Protein AF-A0A7S2P7C4-F1 (afdb_monomer_lite)

Foldseek 3Di:
DDDDDDDDDDDDDDDDDDDDDDDDDDDDDDDDDDDDDDPPPPVPPPPPPDPDQDDPPVPQDQDPLFAPAAPAPVVDDPQLLDDDPVSVVSQVVSVCPDPLLVVVCVVPVAAFQVSCCRVPQCSNCPPRNHGSSRRSQRPHRHGDPDDDPPRRVPGPVVVVD

Structure (mmCIF, N/CA/C/O backbone):
data_AF-A0A7S2P7C4-F1
#
_entry.id   AF-A0A7S2P7C4-F1
#
loop_
_atom_site.group_PDB
_atom_site.id
_atom_site.type_symbol
_atom_site.label_atom_id
_atom_site.label_alt_id
_atom_site.label_comp_id
_atom_site.label_asym_id
_atom_site.label_entity_id
_atom_site.label_seq_id
_atom_site.pdbx_PDB_ins_code
_atom_site.Cartn_x
_atom_site.Cartn_y
_atom_site.Cartn_z
_atom_site.occupancy
_atom_site.B_iso_or_equiv
_atom_site.auth_seq_id
_atom_site.auth_comp_id
_atom_site.auth_asym_id
_atom_site.auth_atom_id
_atom_site.pdbx_PDB_model_num
ATOM 1 N N . GLU A 1 1 ? 38.426 13.008 -27.877 1.00 56.97 1 GLU A N 1
ATOM 2 C CA . GLU A 1 1 ? 37.928 11.617 -27.838 1.00 56.97 1 GLU A CA 1
ATOM 3 C C . GLU A 1 1 ? 38.623 10.856 -26.721 1.00 56.97 1 GLU A C 1
ATOM 5 O O . GLU A 1 1 ? 39.838 10.779 -26.755 1.00 56.97 1 GLU A O 1
ATOM 10 N N . ALA A 1 2 ? 37.878 10.359 -25.729 1.00 43.72 2 ALA A N 1
ATOM 11 C CA . ALA A 1 2 ? 38.264 9.237 -24.860 1.00 43.72 2 ALA A CA 1
ATOM 12 C C . ALA A 1 2 ? 37.111 8.962 -23.876 1.00 43.72 2 ALA A C 1
ATOM 14 O O . ALA A 1 2 ? 37.000 9.595 -22.830 1.00 43.72 2 ALA A O 1
ATOM 15 N N . ARG A 1 3 ? 36.203 8.048 -24.241 1.00 42.44 3 ARG A N 1
ATOM 16 C CA . ARG A 1 3 ? 35.171 7.517 -23.336 1.00 42.44 3 ARG A CA 1
ATOM 17 C C . ARG A 1 3 ? 35.781 6.380 -22.514 1.00 42.44 3 ARG A C 1
ATOM 19 O O . ARG A 1 3 ? 36.000 5.297 -23.053 1.00 42.44 3 ARG A O 1
ATOM 26 N N . ALA A 1 4 ? 36.016 6.617 -21.227 1.00 55.44 4 ALA A N 1
ATOM 27 C CA . ALA A 1 4 ? 36.288 5.557 -20.262 1.00 55.44 4 ALA A CA 1
ATOM 28 C C . ALA A 1 4 ? 34.976 4.820 -19.942 1.00 55.44 4 ALA A C 1
ATOM 30 O O . ALA A 1 4 ? 33.974 5.434 -19.579 1.00 55.44 4 ALA A O 1
ATOM 31 N N . ARG A 1 5 ? 34.973 3.502 -20.154 1.00 54.56 5 ARG A N 1
ATOM 32 C CA . ARG A 1 5 ? 33.857 2.599 -19.862 1.00 54.56 5 ARG A CA 1
ATOM 33 C C . ARG A 1 5 ? 33.927 2.212 -18.384 1.00 54.56 5 ARG A C 1
ATOM 35 O O . ARG A 1 5 ? 34.909 1.602 -17.975 1.00 54.56 5 ARG A O 1
ATOM 42 N N . CYS A 1 6 ? 32.898 2.531 -17.606 1.00 52.06 6 CYS A N 1
ATOM 43 C CA . CYS A 1 6 ? 32.706 1.937 -16.285 1.00 52.06 6 CYS A CA 1
ATOM 44 C C . CYS A 1 6 ? 32.132 0.528 -16.475 1.00 52.06 6 CYS A C 1
ATOM 46 O O . CYS A 1 6 ? 31.014 0.381 -16.969 1.00 52.06 6 CYS A O 1
ATOM 48 N N . GLY A 1 7 ? 32.914 -0.495 -16.127 1.00 48.09 7 GLY A N 1
ATOM 49 C CA . GLY A 1 7 ? 32.425 -1.861 -15.972 1.00 48.09 7 GLY A CA 1
ATOM 50 C C . GLY A 1 7 ? 31.567 -1.953 -14.714 1.00 48.09 7 GLY A C 1
ATOM 51 O O . GLY A 1 7 ? 32.000 -1.547 -13.639 1.00 48.09 7 GLY A O 1
ATOM 52 N N . HIS A 1 8 ? 30.334 -2.427 -14.866 1.00 47.25 8 HIS A N 1
ATOM 53 C CA . HIS A 1 8 ? 29.528 -2.938 -13.764 1.00 47.25 8 HIS A CA 1
ATOM 54 C C . HIS A 1 8 ? 29.766 -4.447 -13.717 1.00 47.25 8 HIS A C 1
ATOM 56 O O . HIS A 1 8 ? 29.363 -5.163 -14.633 1.00 47.25 8 HIS A O 1
ATOM 62 N N . ASP A 1 9 ? 30.463 -4.904 -12.681 1.00 47.69 9 ASP A N 1
ATOM 63 C CA . ASP A 1 9 ? 30.493 -6.309 -12.292 1.00 47.69 9 ASP A CA 1
ATOM 64 C C . ASP A 1 9 ? 29.176 -6.626 -11.573 1.00 47.69 9 ASP A C 1
ATOM 66 O O . ASP A 1 9 ? 28.985 -6.266 -10.410 1.00 47.69 9 ASP A O 1
ATOM 70 N N . ASP A 1 10 ? 28.248 -7.273 -12.277 1.00 53.22 10 ASP A N 1
ATOM 71 C CA . ASP A 1 10 ? 27.079 -7.890 -11.653 1.00 53.22 10 ASP A CA 1
ATOM 72 C C . ASP A 1 10 ? 27.520 -9.162 -10.901 1.00 53.22 10 ASP A C 1
ATOM 74 O O . ASP A 1 10 ? 28.141 -10.049 -11.499 1.00 53.22 10 ASP A O 1
ATOM 78 N N . PRO A 1 11 ? 27.203 -9.314 -9.602 1.00 61.53 11 PRO A N 1
ATOM 79 C CA . PRO A 1 11 ? 27.484 -10.548 -8.885 1.00 61.53 11 PRO A CA 1
ATOM 80 C C . PRO A 1 11 ? 26.591 -11.698 -9.390 1.00 61.53 11 PRO A C 1
ATOM 82 O O . PRO A 1 11 ? 25.456 -11.482 -9.825 1.00 61.53 11 PRO A O 1
ATOM 85 N N . PRO A 1 12 ? 27.061 -12.957 -9.304 1.00 57.22 12 PRO A N 1
ATOM 86 C CA . PRO A 1 12 ? 26.336 -14.099 -9.838 1.00 57.22 12 PRO A CA 1
ATOM 87 C C . PRO A 1 12 ? 25.021 -14.341 -9.089 1.00 57.22 12 PRO A C 1
ATOM 89 O O . PRO A 1 12 ? 24.978 -14.497 -7.865 1.00 57.22 12 PRO A O 1
ATOM 92 N N . VAL A 1 13 ? 23.942 -14.440 -9.866 1.00 53.19 13 VAL A N 1
ATOM 93 C CA . VAL A 1 13 ? 22.608 -14.860 -9.430 1.00 53.19 13 VAL A CA 1
ATOM 94 C C . VAL A 1 13 ? 22.704 -16.255 -8.806 1.00 53.19 13 VAL A C 1
ATOM 96 O O . VAL A 1 13 ? 22.958 -17.245 -9.492 1.00 53.19 13 VAL A O 1
ATOM 99 N N . ARG A 1 14 ? 22.487 -16.354 -7.489 1.00 49.56 14 ARG A N 1
ATOM 100 C CA . ARG A 1 14 ? 22.385 -17.645 -6.795 1.00 49.56 14 ARG A CA 1
ATOM 101 C C . ARG A 1 14 ? 21.141 -18.382 -7.291 1.00 49.56 14 ARG A C 1
ATOM 103 O O . ARG A 1 14 ? 20.014 -17.974 -7.014 1.00 49.56 14 ARG A O 1
ATOM 110 N N . SER A 1 15 ? 21.344 -19.484 -8.009 1.00 47.34 15 SER A N 1
ATOM 111 C CA . SER A 1 15 ? 20.277 -20.408 -8.385 1.00 47.34 15 SER A CA 1
ATOM 112 C C . SER A 1 15 ? 19.718 -21.084 -7.132 1.00 47.34 15 SER A C 1
ATOM 114 O O . SER A 1 15 ? 20.435 -21.800 -6.430 1.00 47.34 15 SER A O 1
ATOM 116 N N . TRP A 1 16 ? 18.432 -20.889 -6.857 1.00 39.81 16 TRP A N 1
ATOM 117 C CA . TRP A 1 16 ? 17.726 -21.640 -5.826 1.00 39.81 16 TRP A CA 1
ATOM 118 C C . TRP A 1 16 ? 17.458 -23.055 -6.348 1.00 39.81 16 TRP A C 1
ATOM 120 O O . TRP A 1 16 ? 16.530 -23.292 -7.121 1.00 39.81 16 TRP A O 1
ATOM 130 N N . SER A 1 17 ? 18.310 -24.000 -5.953 1.00 46.41 17 SER A N 1
ATOM 131 C CA . SER A 1 17 ? 18.076 -25.427 -6.165 1.00 46.41 17 SER A CA 1
ATOM 132 C C . SER A 1 17 ? 16.817 -25.866 -5.416 1.00 46.41 17 SER A C 1
ATOM 134 O O . SER A 1 17 ? 16.640 -25.564 -4.238 1.00 46.41 17 SER A O 1
ATOM 136 N N . LYS A 1 18 ? 15.945 -26.595 -6.120 1.00 46.88 18 LYS A N 1
ATOM 137 C CA . LYS A 1 18 ? 14.715 -27.209 -5.605 1.00 46.88 18 LYS A CA 1
ATOM 138 C C . LYS A 1 18 ? 15.013 -28.039 -4.351 1.00 46.88 18 LYS A C 1
ATOM 140 O O . LYS A 1 18 ? 15.572 -29.132 -4.447 1.00 46.88 18 LYS A O 1
ATOM 145 N N . SER A 1 19 ? 14.609 -27.540 -3.185 1.00 42.62 19 SER A N 1
ATOM 146 C CA . SER A 1 19 ? 14.609 -28.334 -1.959 1.00 42.62 19 SER A CA 1
ATOM 147 C C . SER A 1 19 ? 13.452 -29.329 -1.970 1.00 42.62 19 SER A C 1
ATOM 149 O O . SER A 1 19 ? 12.290 -28.996 -2.198 1.00 42.62 19 SER A O 1
ATOM 151 N N . ARG A 1 20 ? 13.867 -30.578 -1.771 1.00 44.72 20 ARG A N 1
ATOM 152 C CA . ARG A 1 20 ? 13.128 -31.830 -1.612 1.00 44.72 20 ARG A CA 1
ATOM 153 C C . ARG A 1 20 ? 11.848 -31.692 -0.787 1.00 44.72 20 ARG A C 1
ATOM 155 O O . ARG A 1 20 ? 11.823 -31.029 0.243 1.00 44.72 20 ARG A O 1
ATOM 162 N N . HIS A 1 21 ? 10.824 -32.424 -1.222 1.00 38.97 21 HIS A N 1
ATOM 163 C CA . HIS A 1 21 ? 9.671 -32.771 -0.399 1.00 38.97 21 HIS A CA 1
ATOM 164 C C . HIS A 1 21 ? 10.144 -33.449 0.891 1.00 38.97 21 HIS A C 1
ATOM 166 O O . HIS A 1 21 ? 10.770 -34.510 0.845 1.00 38.97 21 HIS A O 1
ATOM 172 N N . VAL A 1 22 ? 9.820 -32.848 2.033 1.00 38.69 22 VAL A N 1
ATOM 173 C CA . VAL A 1 22 ? 9.863 -33.534 3.322 1.00 38.69 22 VAL A CA 1
ATOM 174 C C . VAL A 1 22 ? 8.627 -34.427 3.379 1.00 38.69 22 VAL A C 1
ATOM 176 O O . VAL A 1 22 ? 7.495 -33.949 3.429 1.00 38.69 22 VAL A O 1
ATOM 179 N N . ARG A 1 23 ? 8.852 -35.738 3.298 1.00 36.53 23 ARG A N 1
ATOM 180 C CA . ARG A 1 23 ? 7.845 -36.766 3.560 1.00 36.53 23 ARG A CA 1
ATOM 181 C C . ARG A 1 23 ? 7.669 -36.820 5.078 1.00 36.53 23 ARG A C 1
ATOM 183 O O . ARG A 1 23 ? 8.607 -37.189 5.776 1.00 36.53 23 ARG A O 1
ATOM 190 N N . MET A 1 24 ? 6.508 -36.408 5.580 1.00 35.81 24 MET A N 1
ATOM 191 C CA . MET A 1 24 ? 6.151 -36.616 6.986 1.00 35.81 24 MET A CA 1
ATOM 192 C C . MET A 1 24 ? 5.966 -38.123 7.231 1.00 35.81 24 MET A C 1
ATOM 194 O O . MET A 1 24 ? 5.294 -38.769 6.417 1.00 35.81 24 MET A O 1
ATOM 198 N N . PRO A 1 25 ? 6.544 -38.706 8.294 1.00 44.41 25 PRO A N 1
ATOM 199 C CA . PRO A 1 25 ? 6.250 -40.080 8.669 1.00 44.41 25 PRO A CA 1
ATOM 200 C C . PRO A 1 25 ? 4.803 -40.182 9.167 1.00 44.41 25 PRO A C 1
ATOM 202 O O . PRO A 1 25 ? 4.334 -39.361 9.952 1.00 44.41 25 PRO A O 1
ATOM 205 N N . SER A 1 26 ? 4.090 -41.186 8.656 1.00 46.00 26 SER A N 1
ATOM 206 C CA . SER A 1 26 ? 2.862 -41.693 9.263 1.00 46.00 26 SER A CA 1
ATOM 207 C C . SER A 1 26 ? 3.264 -42.710 10.328 1.00 46.00 26 SER A C 1
ATOM 209 O O . SER A 1 26 ? 3.720 -43.790 9.973 1.00 46.00 26 SER A O 1
ATOM 211 N N . GLU A 1 27 ? 3.096 -42.357 11.597 1.00 44.41 27 GLU A N 1
ATOM 212 C CA . GLU A 1 27 ? 3.005 -43.297 12.721 1.00 44.41 27 GLU A CA 1
ATOM 213 C C . GLU A 1 27 ? 1.622 -43.056 13.343 1.00 44.41 27 GLU A C 1
ATOM 215 O O . GLU A 1 27 ? 1.263 -41.928 13.674 1.00 44.41 27 GLU A O 1
ATOM 220 N N . GLU A 1 28 ? 0.671 -43.951 13.100 1.00 40.50 28 GLU A N 1
ATOM 221 C CA . GLU A 1 28 ? 0.405 -45.194 13.837 1.00 40.50 28 GLU A CA 1
ATOM 222 C C . GLU A 1 28 ? -0.517 -44.935 15.041 1.00 40.50 28 GLU A C 1
ATOM 224 O O . GLU A 1 28 ? -0.174 -44.300 16.036 1.00 40.50 28 GLU A O 1
ATOM 229 N N . LEU A 1 29 ? -1.761 -45.397 14.874 1.00 47.84 29 LEU A N 1
ATOM 230 C CA . LEU A 1 29 ? -2.776 -45.478 15.912 1.00 47.84 29 LEU A CA 1
ATOM 231 C C . LEU A 1 29 ? -2.353 -46.512 16.959 1.00 47.84 29 LEU A C 1
ATOM 233 O O . LEU A 1 29 ? -2.203 -47.678 16.612 1.00 47.84 29 LEU A O 1
ATOM 237 N N . ALA A 1 30 ? -2.331 -46.111 18.230 1.00 42.22 30 ALA A N 1
ATOM 238 C CA . ALA A 1 30 ? -3.165 -46.667 19.307 1.00 42.22 30 ALA A CA 1
ATOM 239 C C . ALA A 1 30 ? -2.510 -46.432 20.676 1.00 42.22 30 ALA A C 1
ATOM 241 O O . ALA A 1 30 ? -1.392 -46.863 20.920 1.00 42.22 30 ALA A O 1
ATOM 242 N N . SER A 1 31 ? -3.247 -45.826 21.608 1.00 39.34 31 SER A N 1
ATOM 243 C CA . SER A 1 31 ? -3.605 -46.471 22.880 1.00 39.34 31 SER A CA 1
ATOM 244 C C . SER A 1 31 ? -4.361 -45.482 23.767 1.00 39.34 31 SER A C 1
ATOM 246 O O . SER A 1 31 ? -3.993 -44.315 23.900 1.00 39.34 31 SER A O 1
ATOM 248 N N . ALA A 1 32 ? -5.461 -45.962 24.334 1.00 49.19 32 ALA A N 1
ATOM 249 C CA . ALA A 1 32 ? -6.357 -45.227 25.204 1.00 49.19 32 ALA A CA 1
ATOM 250 C C . ALA A 1 32 ? -5.750 -45.036 26.605 1.00 49.19 32 ALA A C 1
ATOM 252 O O . ALA A 1 32 ? -5.213 -45.971 27.194 1.00 49.19 32 ALA A O 1
ATOM 253 N N . GLY A 1 33 ? -5.917 -43.836 27.162 1.00 43.06 33 GLY A N 1
ATOM 254 C CA . GLY A 1 33 ? -5.674 -43.512 28.568 1.00 43.06 33 GLY A CA 1
ATOM 255 C C . GLY A 1 33 ? -6.780 -42.582 29.085 1.00 43.06 33 GLY A C 1
ATOM 256 O O . GLY A 1 33 ? -7.336 -41.818 28.291 1.00 43.06 33 GLY A O 1
ATOM 257 N N . PRO A 1 34 ? -7.172 -42.676 30.369 1.00 50.00 34 PRO A N 1
ATOM 258 C CA . PRO A 1 34 ? -8.444 -42.155 30.849 1.00 50.00 34 PRO A CA 1
ATOM 259 C C . PRO A 1 34 ? -8.435 -40.638 31.050 1.00 50.00 34 PRO A C 1
ATOM 261 O O . PRO A 1 34 ? -7.424 -40.014 31.366 1.00 50.00 34 PRO A O 1
ATOM 264 N N . ALA A 1 35 ? -9.627 -40.072 30.878 1.00 50.78 35 ALA A N 1
ATOM 265 C CA . ALA A 1 35 ? -9.935 -38.663 30.998 1.00 50.78 35 ALA A CA 1
ATOM 266 C C . ALA A 1 35 ? -9.648 -38.118 32.406 1.00 50.78 35 ALA A C 1
ATOM 268 O O . ALA A 1 35 ? -10.259 -38.541 33.386 1.00 50.78 35 ALA A O 1
ATOM 269 N N . VAL A 1 36 ? -8.788 -37.103 32.479 1.00 50.66 36 VAL A N 1
ATOM 270 C CA . VAL A 1 36 ? -8.728 -36.164 33.602 1.00 50.66 36 VAL A CA 1
ATOM 271 C C . VAL A 1 36 ? -9.038 -34.785 33.034 1.00 50.66 36 VAL A C 1
ATOM 273 O O . VAL A 1 36 ? -8.354 -34.290 32.139 1.00 50.66 36 VAL A O 1
ATOM 276 N N . GLY A 1 37 ? -10.152 -34.219 33.498 1.00 50.09 37 GLY A N 1
ATOM 277 C CA . GLY A 1 37 ? -10.761 -32.998 32.988 1.00 50.09 37 GLY A CA 1
ATOM 278 C C . GLY A 1 37 ? -9.872 -31.769 33.140 1.00 50.09 37 GLY A C 1
ATOM 279 O O . GLY A 1 37 ? -9.918 -31.078 34.149 1.00 50.09 37 GLY A O 1
ATOM 280 N N . GLY A 1 38 ? -9.118 -31.458 32.091 1.00 42.78 38 GLY A N 1
ATOM 281 C CA . GLY A 1 38 ? -8.654 -30.111 31.792 1.00 42.78 38 GLY A CA 1
ATOM 282 C C . GLY A 1 38 ? -9.495 -29.584 30.643 1.00 42.78 38 GLY A C 1
ATOM 283 O O . GLY A 1 38 ? -9.337 -30.036 29.511 1.00 42.78 38 GLY A O 1
ATOM 284 N N . GLY A 1 39 ? -10.424 -28.669 30.924 1.00 46.44 39 GLY A N 1
ATOM 285 C CA . GLY A 1 39 ? -11.224 -27.999 29.903 1.00 46.44 39 GLY A CA 1
ATOM 286 C C . GLY A 1 39 ? -10.337 -27.152 28.994 1.00 46.44 39 GLY A C 1
ATOM 287 O O . GLY A 1 39 ? -10.220 -25.945 29.190 1.00 46.44 39 GLY A O 1
ATOM 288 N N . LEU A 1 40 ? -9.710 -27.776 27.992 1.00 47.16 40 LEU A N 1
ATOM 289 C CA . LEU A 1 40 ? -9.146 -27.067 26.857 1.00 47.16 40 LEU A CA 1
ATOM 290 C C . LEU A 1 40 ? -10.312 -26.402 26.134 1.00 47.16 40 LEU A C 1
ATOM 292 O O . LEU A 1 40 ? -11.056 -27.037 25.384 1.00 47.16 40 LEU A O 1
ATOM 296 N N . LEU A 1 41 ? -10.448 -25.097 26.358 1.00 52.47 41 LEU A N 1
ATOM 297 C CA . LEU A 1 41 ? -11.151 -24.185 25.470 1.00 52.47 41 LEU A CA 1
ATOM 298 C C . LEU A 1 41 ? -10.452 -24.240 24.109 1.00 52.47 41 LEU A C 1
ATOM 300 O O . LEU A 1 41 ? -9.649 -23.377 23.756 1.00 52.47 41 LEU A O 1
ATOM 304 N N . THR A 1 42 ? -10.761 -25.273 23.328 1.00 48.28 42 THR A N 1
ATOM 305 C CA . THR A 1 42 ? -10.565 -25.255 21.889 1.00 48.28 42 THR A CA 1
ATOM 306 C C . THR A 1 42 ? -11.470 -24.140 21.389 1.00 48.28 42 THR A C 1
ATOM 308 O O . THR A 1 42 ? -12.675 -24.306 21.200 1.00 48.28 42 THR A O 1
ATOM 311 N N . ARG A 1 43 ? -10.909 -22.930 21.273 1.00 46.25 43 ARG A N 1
ATOM 312 C CA . ARG A 1 43 ? -11.565 -21.817 20.593 1.00 46.25 43 ARG A CA 1
ATOM 313 C C . ARG A 1 43 ? -11.747 -22.268 19.156 1.00 46.25 43 ARG A C 1
ATOM 315 O O . ARG A 1 43 ? -10.867 -22.115 18.314 1.00 46.25 43 ARG A O 1
ATOM 322 N N . ARG A 1 44 ? -12.890 -22.902 18.909 1.00 43.88 44 ARG A N 1
ATOM 323 C CA . ARG A 1 44 ? -13.386 -23.241 17.590 1.00 43.88 44 ARG A CA 1
ATOM 324 C C . ARG A 1 44 ? -13.370 -21.926 16.829 1.00 43.88 44 ARG A C 1
ATOM 326 O O . ARG A 1 44 ? -14.113 -21.008 17.181 1.00 43.88 44 ARG A O 1
ATOM 333 N N . TRP A 1 45 ? -12.484 -21.825 15.840 1.00 41.62 45 TRP A N 1
ATOM 334 C CA . TRP A 1 45 ? -12.542 -20.794 14.814 1.00 41.62 45 TRP A CA 1
ATOM 335 C C . TRP A 1 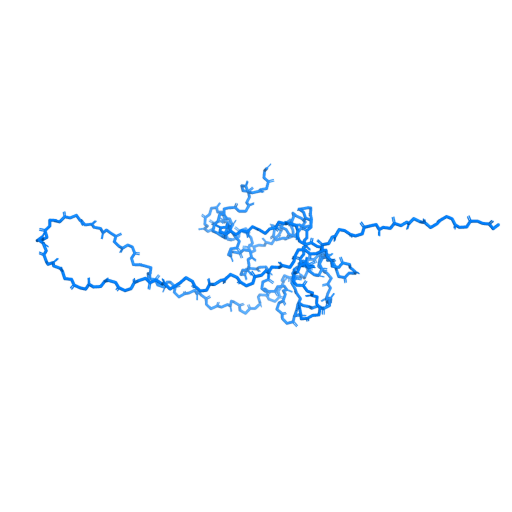45 ? -13.867 -21.003 14.087 1.00 41.62 45 TRP A C 1
ATOM 337 O O . TRP A 1 45 ? -13.953 -21.683 13.070 1.00 41.62 45 TRP A O 1
ATOM 347 N N . THR A 1 46 ? -14.950 -20.508 14.682 1.00 49.91 46 THR A N 1
ATOM 348 C CA . THR A 1 46 ? -16.195 -20.333 13.963 1.00 49.91 46 THR A CA 1
ATOM 349 C C . THR A 1 46 ? -15.839 -19.336 12.886 1.00 49.91 46 THR A C 1
ATOM 351 O O . THR A 1 46 ? -15.408 -18.220 13.179 1.00 49.91 46 THR A O 1
ATOM 354 N N . SER A 1 47 ? -15.889 -19.787 11.636 1.00 47.28 47 SER A N 1
ATOM 355 C CA . SER A 1 47 ? -15.799 -18.918 10.482 1.00 47.28 47 SER A CA 1
ATOM 356 C C . SER A 1 47 ? -16.889 -17.868 10.653 1.00 47.28 47 SER A C 1
ATOM 358 O O . SER A 1 47 ? -18.036 -18.091 10.275 1.00 47.28 47 SER A O 1
ATOM 360 N N . ARG A 1 48 ? -16.559 -16.730 11.277 1.00 51.84 48 ARG A N 1
ATOM 361 C CA . ARG A 1 48 ? -17.309 -15.500 11.075 1.00 51.84 48 ARG A CA 1
ATOM 362 C C . ARG A 1 48 ? -17.242 -15.315 9.579 1.00 51.84 48 ARG A C 1
ATOM 364 O O . ARG A 1 48 ? -16.182 -14.997 9.046 1.00 51.84 48 ARG A O 1
ATOM 371 N N . THR A 1 49 ? -18.344 -15.632 8.914 1.00 51.12 49 THR A N 1
ATOM 372 C CA . THR A 1 49 ? -18.567 -15.305 7.517 1.00 51.12 49 THR A CA 1
ATOM 373 C C . THR A 1 49 ? -18.171 -13.852 7.368 1.00 51.12 49 THR A C 1
ATOM 375 O O . THR A 1 49 ? -18.820 -12.969 7.936 1.00 51.12 49 THR A O 1
ATOM 378 N N . LEU A 1 50 ? -17.032 -13.625 6.711 1.00 50.09 50 LEU A N 1
ATOM 379 C CA . LEU A 1 50 ? -16.561 -12.282 6.443 1.00 50.09 50 LEU A CA 1
ATOM 380 C C . LEU A 1 50 ? -17.698 -11.588 5.689 1.00 50.09 50 LEU A C 1
ATOM 382 O O . LEU A 1 50 ? -18.233 -12.181 4.745 1.00 50.09 50 LEU A O 1
ATOM 386 N N . PRO A 1 51 ? -18.126 -10.391 6.124 1.00 57.06 51 PRO A N 1
ATOM 387 C CA . PRO A 1 51 ? -19.185 -9.677 5.434 1.00 57.06 51 PRO A CA 1
ATOM 388 C C . PRO A 1 51 ? -18.798 -9.551 3.961 1.00 57.06 51 PRO A C 1
ATOM 390 O O . PRO A 1 51 ? -17.631 -9.299 3.643 1.00 57.06 51 PRO A O 1
ATOM 393 N N . ALA A 1 52 ? -19.772 -9.782 3.076 1.00 55.47 52 ALA A N 1
ATOM 394 C CA . ALA A 1 52 ? -19.559 -9.749 1.636 1.00 55.47 52 ALA A CA 1
ATOM 395 C C . ALA A 1 52 ? -18.788 -8.474 1.242 1.00 55.47 52 ALA A C 1
ATOM 397 O O . ALA A 1 52 ? -19.043 -7.411 1.821 1.00 55.47 52 ALA A O 1
ATOM 398 N N . PRO A 1 53 ? -17.838 -8.559 0.290 1.00 54.19 53 PRO A N 1
ATOM 399 C CA . PRO A 1 53 ? -17.042 -7.413 -0.123 1.00 54.19 53 PRO A CA 1
ATOM 400 C C . PRO A 1 53 ? -17.984 -6.282 -0.525 1.00 54.19 53 PRO A C 1
ATOM 402 O O . PRO A 1 53 ? -18.738 -6.412 -1.491 1.00 54.19 53 PRO A O 1
ATOM 405 N N . GLN A 1 54 ? -17.962 -5.192 0.247 1.00 57.16 54 GLN A N 1
ATOM 406 C CA . GLN A 1 54 ? -18.843 -4.057 0.016 1.00 57.16 54 GLN A CA 1
ATOM 407 C C . GLN A 1 54 ? -18.650 -3.585 -1.429 1.00 57.16 54 GLN A C 1
ATOM 409 O O . GLN A 1 54 ? -17.526 -3.392 -1.910 1.00 57.16 54 GLN A O 1
ATOM 414 N N . LYS A 1 55 ? -19.766 -3.474 -2.159 1.00 55.09 55 LYS A N 1
ATOM 415 C CA . LYS A 1 55 ? -19.812 -2.808 -3.464 1.00 55.09 55 LYS A CA 1
ATOM 416 C C . LYS A 1 55 ? -19.162 -1.442 -3.247 1.00 55.09 55 LYS A C 1
ATOM 418 O O . LYS A 1 55 ? -19.543 -0.784 -2.284 1.00 55.09 55 LYS A O 1
ATOM 423 N N . ARG A 1 56 ? -18.156 -1.082 -4.067 1.00 54.72 56 ARG A N 1
ATOM 424 C CA . ARG A 1 56 ? -17.398 0.182 -3.966 1.00 54.72 56 ARG A CA 1
ATOM 425 C C . ARG A 1 56 ? -18.348 1.282 -3.489 1.00 54.72 56 ARG A C 1
ATOM 427 O O . ARG A 1 56 ? -19.262 1.628 -4.238 1.00 54.72 56 ARG A O 1
ATOM 434 N N . ALA A 1 57 ? -18.156 1.793 -2.271 1.00 55.47 57 ALA A N 1
ATOM 435 C CA . ALA A 1 57 ? -18.727 3.084 -1.931 1.00 55.47 57 ALA A CA 1
ATOM 436 C C . ALA A 1 57 ? -18.149 4.032 -2.983 1.00 55.47 57 ALA A C 1
ATOM 438 O O . ALA A 1 57 ? -16.933 4.179 -3.084 1.00 55.47 57 ALA A O 1
ATOM 439 N N . ALA A 1 58 ? -18.997 4.521 -3.882 1.00 52.81 58 ALA A N 1
ATOM 440 C CA . ALA A 1 58 ? -18.593 5.120 -5.150 1.00 52.81 58 ALA A CA 1
ATOM 441 C C . ALA A 1 58 ? -17.870 6.477 -5.001 1.00 52.81 58 ALA A C 1
ATOM 443 O O . ALA A 1 58 ? -17.790 7.224 -5.967 1.00 52.81 58 ALA A O 1
ATOM 444 N N . SER A 1 59 ? -17.374 6.823 -3.812 1.00 57.88 59 SER A N 1
ATOM 445 C CA . SER A 1 59 ? -17.068 8.201 -3.436 1.00 57.88 59 SER A CA 1
ATOM 446 C C . SER A 1 59 ? -15.643 8.469 -2.967 1.00 57.88 59 SER A C 1
ATOM 448 O O . SER A 1 59 ? -15.311 9.635 -2.786 1.00 57.88 59 SER A O 1
ATOM 450 N N . GLU A 1 60 ? -14.794 7.463 -2.748 1.00 74.56 60 GLU A N 1
ATOM 451 C CA . GLU A 1 60 ? -13.397 7.748 -2.399 1.00 74.56 60 GLU A CA 1
ATOM 452 C C . GLU A 1 60 ? -12.556 7.799 -3.675 1.00 74.56 60 GLU A C 1
ATOM 454 O O . GLU A 1 60 ? -12.347 6.788 -4.354 1.00 74.56 60 GLU A O 1
ATOM 459 N N . ALA A 1 61 ? -12.147 9.021 -4.027 1.00 87.88 61 ALA A N 1
ATOM 460 C CA . ALA A 1 61 ? -11.261 9.293 -5.148 1.00 87.88 61 ALA A CA 1
ATOM 461 C C . ALA A 1 61 ? -9.967 8.478 -5.018 1.00 87.88 61 ALA A C 1
ATOM 463 O O . ALA A 1 61 ? -9.521 8.155 -3.916 1.00 87.88 61 ALA A O 1
ATOM 464 N N . LEU A 1 62 ? -9.367 8.137 -6.160 1.00 92.12 62 LEU A N 1
ATOM 465 C CA . LEU A 1 62 ? -8.055 7.505 -6.166 1.00 92.12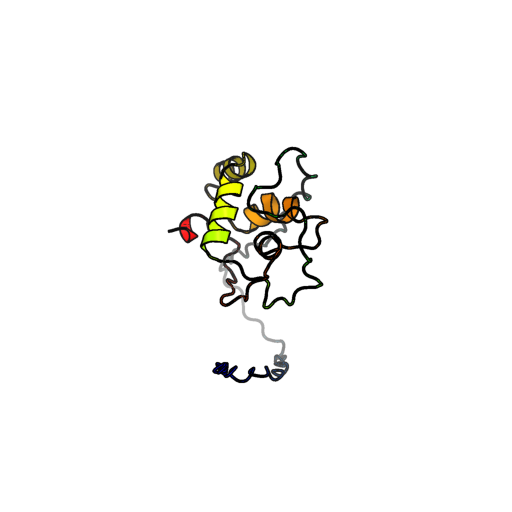 62 LEU A CA 1
ATOM 466 C C . LEU A 1 62 ? -7.048 8.466 -5.503 1.00 92.12 62 LEU A C 1
ATOM 468 O O . LEU A 1 62 ? -7.018 9.639 -5.881 1.00 92.12 62 LEU A O 1
ATOM 472 N N . PRO A 1 63 ? -6.236 8.005 -4.539 1.00 94.75 63 PRO A N 1
ATOM 473 C CA . PRO A 1 63 ? -5.262 8.867 -3.886 1.00 94.75 63 PRO A CA 1
ATOM 474 C C . PRO A 1 63 ? -4.198 9.346 -4.875 1.00 94.75 63 PRO A C 1
ATOM 476 O O . PRO A 1 63 ? -3.781 8.601 -5.766 1.00 94.75 63 PRO A O 1
ATOM 479 N N . ALA A 1 64 ? -3.715 10.575 -4.682 1.00 95.12 64 ALA A N 1
ATOM 480 C CA . ALA A 1 64 ? -2.784 11.237 -5.602 1.00 95.12 64 ALA A CA 1
ATOM 481 C C . ALA A 1 64 ? -1.446 10.491 -5.769 1.00 95.12 64 ALA A C 1
ATOM 483 O O . ALA A 1 64 ? -0.746 10.674 -6.761 1.00 95.12 64 ALA A O 1
ATOM 484 N N . CYS A 1 65 ? -1.093 9.634 -4.809 1.00 95.94 65 CYS A N 1
ATOM 485 C CA . CYS A 1 65 ? 0.126 8.833 -4.841 1.00 95.94 65 CYS A CA 1
ATOM 486 C C . CYS A 1 65 ? 0.048 7.607 -5.774 1.00 95.94 65 CYS A C 1
ATOM 488 O O . CYS A 1 65 ? 1.063 6.943 -5.984 1.00 95.94 65 CYS A O 1
ATOM 490 N N . LEU A 1 66 ? -1.124 7.292 -6.344 1.00 96.19 66 LEU A N 1
ATOM 491 C CA . LEU A 1 66 ? -1.311 6.162 -7.256 1.00 96.19 66 LEU A CA 1
ATOM 492 C C . LEU A 1 66 ? -1.554 6.636 -8.689 1.00 96.19 66 LEU A C 1
ATOM 494 O O . LEU A 1 66 ? -2.540 7.312 -8.966 1.00 96.19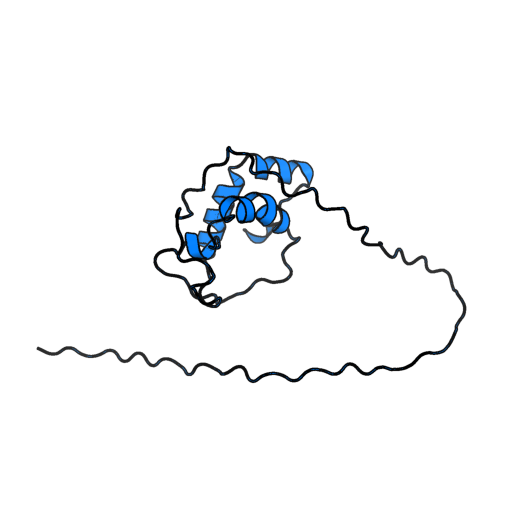 66 LEU A O 1
ATOM 498 N N . ALA A 1 67 ? -0.728 6.176 -9.630 1.00 95.31 67 ALA A N 1
ATOM 499 C CA . ALA A 1 67 ? -0.991 6.371 -11.054 1.00 95.31 67 ALA A CA 1
ATOM 500 C C . ALA A 1 67 ? -2.302 5.683 -11.475 1.00 95.31 67 ALA A C 1
ATOM 502 O O . ALA A 1 67 ? -2.602 4.579 -11.015 1.00 95.31 67 ALA A O 1
ATOM 503 N N . GLU A 1 68 ? -3.080 6.278 -12.382 1.00 91.69 68 GLU A N 1
ATOM 504 C CA . GLU A 1 68 ? -4.327 5.679 -12.892 1.00 91.69 68 GLU A CA 1
ATOM 505 C C . GLU A 1 68 ? -4.088 4.322 -13.570 1.00 91.69 68 GLU A C 1
ATOM 507 O O . GLU A 1 68 ? -4.849 3.375 -13.361 1.00 91.69 68 GLU A O 1
ATOM 512 N N . VAL A 1 69 ? -2.980 4.213 -14.305 1.00 88.38 69 VAL A N 1
ATOM 513 C CA . VAL A 1 69 ? -2.571 3.028 -15.062 1.00 88.38 69 VAL A CA 1
ATOM 514 C C . VAL A 1 69 ? -1.223 2.531 -14.539 1.00 88.38 69 VAL A C 1
ATOM 516 O O . VAL A 1 69 ? -0.315 3.320 -14.293 1.00 88.38 69 VAL A O 1
ATOM 519 N N . GLY A 1 70 ? -1.088 1.216 -14.373 1.00 86.81 70 GLY A N 1
ATOM 520 C CA . GLY A 1 70 ? 0.191 0.549 -14.112 1.00 86.81 70 GLY A CA 1
ATOM 521 C C . GLY A 1 70 ? 0.433 -0.563 -15.133 1.00 86.81 70 GLY A C 1
ATOM 522 O O . GLY A 1 70 ? -0.511 -1.025 -15.772 1.00 86.81 70 GLY A O 1
ATOM 523 N N . GLU A 1 71 ? 1.679 -1.026 -15.271 1.00 89.44 71 GLU A N 1
ATOM 524 C CA . GLU A 1 71 ? 2.048 -2.103 -16.215 1.00 89.44 71 GLU A CA 1
ATOM 525 C C . GLU A 1 71 ? 1.327 -3.435 -15.932 1.00 89.44 71 GLU A C 1
ATOM 527 O O . GLU A 1 71 ? 1.162 -4.281 -16.817 1.00 89.44 71 GLU A O 1
ATOM 532 N N . GLY A 1 72 ? 0.862 -3.610 -14.693 1.00 92.94 72 GLY A N 1
ATOM 533 C CA . GLY A 1 72 ? 0.148 -4.787 -14.229 1.00 92.94 72 GLY A CA 1
ATOM 534 C C . GLY A 1 72 ? 1.073 -5.913 -13.764 1.00 92.94 72 GLY A C 1
ATOM 535 O O . GLY A 1 72 ? 2.123 -6.196 -14.341 1.00 92.94 72 GLY A O 1
ATOM 536 N N . ASN A 1 73 ? 0.640 -6.629 -12.729 1.00 95.06 73 ASN A N 1
ATOM 537 C CA . ASN A 1 73 ? 1.419 -7.669 -12.053 1.00 95.06 73 ASN A CA 1
ATOM 538 C C . ASN A 1 73 ? 1.825 -8.829 -12.974 1.00 95.06 73 ASN A C 1
ATOM 540 O O . ASN A 1 73 ? 2.789 -9.524 -12.689 1.00 95.06 73 ASN A O 1
ATOM 544 N N . ARG A 1 74 ? 1.111 -9.070 -14.080 1.00 96.31 74 ARG A N 1
ATOM 545 C CA . ARG A 1 74 ? 1.462 -10.147 -15.025 1.00 96.31 74 ARG A CA 1
ATOM 546 C C . ARG A 1 74 ? 2.691 -9.832 -15.881 1.00 96.31 74 ARG A C 1
ATOM 548 O O . ARG A 1 74 ? 3.272 -10.759 -16.432 1.00 96.31 74 ARG A O 1
ATOM 555 N N . ARG A 1 75 ? 3.047 -8.551 -16.033 1.00 96.94 75 ARG A N 1
ATOM 556 C CA . ARG A 1 75 ? 4.163 -8.103 -16.884 1.00 96.94 75 ARG A CA 1
ATOM 557 C C . ARG A 1 75 ? 5.442 -7.843 -16.095 1.00 96.94 75 ARG A C 1
ATOM 559 O O . ARG A 1 75 ? 6.525 -7.914 -16.663 1.00 96.94 75 ARG A O 1
ATOM 566 N N . VAL A 1 76 ? 5.317 -7.580 -14.795 1.00 96.56 76 VAL A N 1
ATOM 567 C CA . VAL A 1 76 ? 6.443 -7.267 -13.913 1.00 96.56 76 VAL A CA 1
ATOM 568 C C . VAL A 1 76 ? 6.754 -8.475 -13.026 1.00 96.56 76 VAL A C 1
ATOM 570 O O . VAL A 1 76 ? 5.844 -8.960 -12.351 1.00 96.56 76 VAL A O 1
ATOM 573 N N . PRO A 1 77 ? 8.007 -8.965 -12.968 1.00 96.94 77 PRO A N 1
ATOM 574 C CA . PRO A 1 77 ? 8.363 -10.082 -12.097 1.00 96.94 77 PRO A CA 1
ATOM 575 C C . PRO A 1 77 ? 8.153 -9.717 -10.612 1.00 96.94 77 PRO A C 1
ATOM 577 O O . PRO A 1 77 ? 8.410 -8.569 -10.243 1.00 96.94 77 PRO A O 1
ATOM 580 N N . PRO A 1 78 ? 7.739 -10.657 -9.738 1.00 95.38 78 PRO A N 1
ATOM 581 C CA . PRO A 1 78 ? 7.455 -10.373 -8.324 1.00 95.38 78 PRO A CA 1
ATOM 582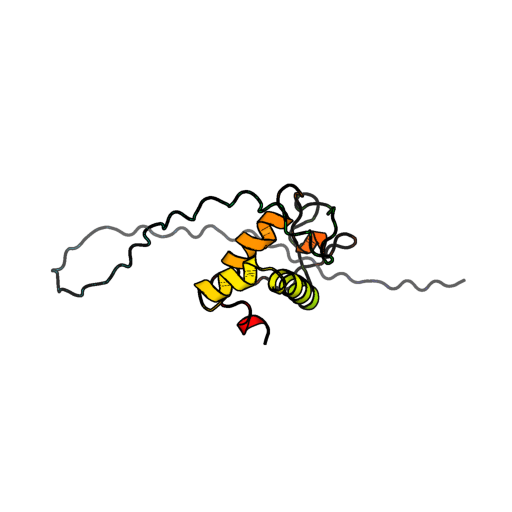 C C . PRO A 1 78 ? 8.609 -9.735 -7.546 1.00 95.38 78 PRO A C 1
ATOM 584 O O . PRO A 1 78 ? 8.382 -8.934 -6.645 1.00 95.3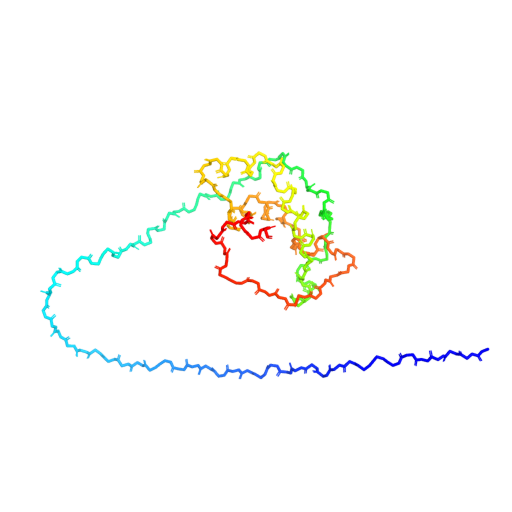8 78 PRO A O 1
ATOM 587 N N . GLN A 1 79 ? 9.852 -10.028 -7.934 1.00 97.00 79 GLN A N 1
ATOM 588 C CA . GLN A 1 79 ? 11.057 -9.426 -7.359 1.00 97.00 79 GLN A CA 1
ATOM 589 C C . GLN A 1 79 ? 11.101 -7.909 -7.560 1.00 97.00 79 GLN A C 1
ATOM 591 O O . GLN A 1 79 ? 11.842 -7.240 -6.856 1.00 97.00 79 GLN A O 1
ATOM 596 N N . LYS A 1 80 ? 10.323 -7.372 -8.509 1.00 97.50 80 LYS A N 1
ATOM 597 C CA . LYS A 1 80 ? 10.204 -5.944 -8.812 1.00 97.50 80 LYS A CA 1
ATOM 598 C C . LYS A 1 80 ? 8.894 -5.317 -8.306 1.00 97.50 80 LYS A C 1
ATOM 600 O O . LYS A 1 80 ? 8.452 -4.294 -8.825 1.00 97.50 80 LYS A O 1
ATOM 605 N N . TRP A 1 81 ? 8.231 -5.938 -7.327 1.00 96.75 81 TRP A N 1
ATOM 606 C CA . TRP A 1 81 ? 7.020 -5.396 -6.687 1.00 96.75 81 TRP A CA 1
ATOM 607 C C . TRP A 1 81 ? 7.330 -4.648 -5.380 1.00 96.75 81 TRP A C 1
ATOM 609 O O . TRP A 1 81 ? 6.466 -4.545 -4.509 1.00 96.75 81 TRP A O 1
ATOM 619 N N . GLY A 1 82 ? 8.557 -4.146 -5.225 1.00 97.19 82 GLY A N 1
ATOM 620 C CA . GLY A 1 82 ? 8.980 -3.384 -4.056 1.00 97.19 82 GLY A CA 1
ATOM 621 C C . GLY A 1 82 ? 8.402 -1.966 -4.017 1.00 97.19 82 GLY A C 1
ATOM 622 O O . GLY A 1 82 ? 7.987 -1.400 -5.033 1.00 97.19 82 GLY A O 1
ATOM 623 N N . MET A 1 83 ? 8.408 -1.382 -2.822 1.00 97.44 83 MET A N 1
ATOM 624 C CA . MET A 1 83 ? 8.154 0.037 -2.566 1.00 97.44 83 MET A CA 1
ATOM 625 C C . MET A 1 83 ? 9.073 0.512 -1.438 1.00 97.44 83 MET A C 1
ATOM 627 O O . MET A 1 83 ? 9.520 -0.305 -0.632 1.00 97.44 83 MET A O 1
ATOM 631 N N . THR A 1 84 ? 9.368 1.809 -1.380 1.00 96.88 84 THR A N 1
ATOM 632 C CA . THR A 1 84 ? 10.127 2.370 -0.251 1.00 96.88 84 THR A CA 1
ATOM 633 C C . THR A 1 84 ? 9.238 2.500 0.989 1.00 96.88 84 THR A C 1
ATOM 635 O O . THR A 1 84 ? 8.010 2.546 0.887 1.00 96.88 84 THR A O 1
ATOM 638 N N . ILE A 1 85 ? 9.855 2.601 2.169 1.00 95.12 85 ILE A N 1
ATOM 639 C CA . ILE A 1 85 ? 9.137 2.877 3.425 1.00 95.12 85 ILE A CA 1
ATOM 640 C C . ILE A 1 85 ? 8.397 4.225 3.338 1.00 95.12 85 ILE A C 1
ATOM 642 O O . ILE A 1 85 ? 7.251 4.338 3.758 1.00 95.12 85 ILE A O 1
ATOM 646 N N . GLU A 1 86 ? 9.003 5.230 2.703 1.00 96.12 86 GLU A N 1
ATOM 647 C CA . GLU A 1 86 ? 8.381 6.542 2.472 1.00 96.12 86 GLU A CA 1
ATOM 648 C C . GLU A 1 86 ? 7.120 6.433 1.604 1.00 96.12 86 GLU A C 1
ATOM 650 O O . GLU A 1 86 ? 6.094 7.025 1.929 1.00 96.12 86 GLU A O 1
ATOM 655 N N . GLN A 1 87 ? 7.163 5.636 0.528 1.00 97.06 87 GLN A N 1
ATOM 656 C CA . GLN A 1 87 ? 5.996 5.358 -0.315 1.00 97.06 87 GLN A CA 1
ATOM 657 C C . GLN A 1 87 ? 4.897 4.647 0.479 1.00 97.06 87 GLN A C 1
ATOM 659 O O . GLN A 1 87 ? 3.718 4.987 0.364 1.00 97.06 87 GLN A O 1
ATOM 664 N N . TRP A 1 88 ? 5.273 3.688 1.324 1.00 96.06 88 TRP A N 1
ATOM 665 C CA . TRP A 1 88 ? 4.326 3.018 2.205 1.00 96.06 88 TRP A CA 1
ATOM 666 C C . TRP A 1 88 ? 3.642 4.002 3.168 1.00 96.06 88 TRP A C 1
ATOM 668 O O . TRP A 1 88 ? 2.412 4.018 3.249 1.00 96.06 88 TRP A O 1
ATOM 678 N N . PHE A 1 89 ? 4.395 4.889 3.824 1.00 95.94 89 PHE A N 1
ATOM 679 C CA . PHE A 1 89 ? 3.812 5.917 4.692 1.00 95.94 89 PHE A CA 1
ATOM 680 C C . PHE A 1 89 ? 2.983 6.948 3.934 1.00 95.94 89 PHE A C 1
ATOM 682 O O . PHE A 1 89 ? 1.943 7.371 4.436 1.00 95.94 89 PHE A O 1
ATOM 689 N N . GLN A 1 90 ? 3.377 7.313 2.715 1.00 96.81 90 GLN A N 1
ATOM 690 C CA . GLN A 1 90 ? 2.568 8.169 1.852 1.00 96.81 90 GLN A CA 1
ATOM 691 C C . GLN A 1 90 ? 1.214 7.513 1.548 1.00 96.81 90 GLN A C 1
ATOM 693 O O . GLN A 1 90 ? 0.171 8.152 1.677 1.00 96.81 90 GLN A O 1
ATOM 698 N N . PHE A 1 91 ? 1.208 6.225 1.197 1.00 97.00 91 PHE A N 1
ATOM 699 C CA . PHE A 1 91 ? -0.016 5.460 0.963 1.00 97.00 91 PHE A CA 1
ATOM 700 C C . PHE A 1 91 ? -0.898 5.372 2.218 1.00 97.00 91 PHE A C 1
ATOM 702 O O . PHE A 1 91 ? -2.108 5.598 2.145 1.00 97.00 91 PHE A O 1
ATOM 709 N N . LEU A 1 92 ? -0.306 5.089 3.381 1.00 96.56 92 LEU A N 1
ATOM 710 C CA . LEU A 1 92 ? -1.030 5.074 4.653 1.00 96.56 92 LEU A CA 1
ATOM 711 C C . LEU A 1 92 ? -1.572 6.454 5.034 1.00 96.56 92 LEU A C 1
ATOM 713 O O . LEU A 1 92 ? -2.681 6.541 5.556 1.00 96.56 92 LEU A O 1
ATOM 717 N N . GLY A 1 93 ? -0.836 7.526 4.742 1.00 96.25 93 GLY A N 1
ATOM 718 C CA . GLY A 1 93 ? -1.288 8.901 4.934 1.00 96.25 93 GLY A CA 1
ATOM 719 C C . GLY A 1 93 ? -2.575 9.187 4.164 1.00 96.25 93 GLY A C 1
ATOM 720 O O . GLY A 1 93 ? -3.519 9.729 4.730 1.00 96.25 93 GLY A O 1
ATOM 721 N N . GLU A 1 94 ? -2.661 8.739 2.912 1.00 96.50 94 GLU A N 1
ATOM 722 C CA . GLU A 1 94 ? -3.881 8.851 2.106 1.00 96.50 94 GLU A CA 1
ATOM 723 C C . GLU A 1 94 ? -5.031 8.006 2.675 1.00 96.50 94 GLU A C 1
ATOM 725 O O . GLU A 1 94 ? -6.159 8.489 2.768 1.00 96.50 94 GLU A O 1
ATOM 730 N N . CYS A 1 95 ? -4.754 6.783 3.145 1.00 96.38 95 CYS A N 1
ATOM 731 C CA . CYS A 1 95 ? -5.758 5.943 3.810 1.00 96.38 95 CYS A CA 1
ATOM 732 C C . CYS A 1 95 ? -6.317 6.617 5.075 1.00 96.38 95 CYS A C 1
ATOM 734 O O . CYS A 1 95 ? -7.532 6.650 5.271 1.00 96.38 95 CYS A O 1
ATOM 736 N N . ARG A 1 96 ? -5.448 7.197 5.914 1.00 96.25 96 ARG A N 1
ATOM 737 C CA . ARG A 1 96 ? -5.806 7.860 7.184 1.00 96.25 96 ARG A CA 1
ATOM 738 C C . ARG A 1 96 ? -6.732 9.062 7.009 1.00 96.25 96 ARG A C 1
ATOM 740 O O . ARG A 1 96 ? -7.475 9.384 7.927 1.00 96.25 96 ARG A O 1
ATOM 747 N N . ARG A 1 97 ? -6.717 9.713 5.843 1.00 95.38 97 ARG A N 1
ATOM 748 C CA . ARG A 1 97 ? -7.590 10.863 5.534 1.00 95.38 97 ARG A CA 1
ATOM 749 C C . ARG A 1 97 ? -9.031 10.465 5.207 1.00 95.38 97 ARG A C 1
ATOM 751 O O . ARG A 1 97 ? -9.874 11.339 5.006 1.00 95.38 97 ARG A O 1
ATOM 758 N N . THR A 1 98 ? -9.318 9.170 5.102 1.00 95.06 98 THR A N 1
ATOM 759 C CA . THR A 1 98 ? -10.643 8.664 4.738 1.00 95.06 98 THR A CA 1
ATOM 760 C C . THR A 1 98 ? -11.526 8.459 5.967 1.00 95.06 98 THR A C 1
ATOM 762 O O . THR A 1 98 ? -11.069 8.043 7.032 1.00 95.06 98 THR A O 1
ATOM 765 N N . LYS A 1 99 ? -12.841 8.642 5.797 1.00 95.50 99 LYS A N 1
ATOM 766 C CA . LYS A 1 99 ? -13.829 8.305 6.840 1.00 95.50 99 LYS A CA 1
ATOM 767 C C . LYS A 1 99 ? -13.849 6.804 7.140 1.00 95.50 99 LYS A C 1
ATOM 769 O O . LYS A 1 99 ? -14.183 6.393 8.247 1.00 95.50 99 LYS A O 1
ATOM 774 N N . SER A 1 100 ? -13.490 5.986 6.149 1.00 95.06 100 SER A N 1
ATOM 775 C CA . SER A 1 100 ? -13.390 4.532 6.277 1.00 95.06 100 SER A CA 1
ATOM 776 C C . SER A 1 100 ? -12.323 4.120 7.299 1.00 95.06 100 SER A C 1
ATOM 778 O O . SER A 1 100 ? -12.556 3.193 8.077 1.00 95.06 100 SER A O 1
ATOM 780 N N . TRP A 1 101 ? -11.189 4.831 7.347 1.00 96.19 101 TRP A N 1
ATOM 781 C CA . TRP A 1 101 ? -10.148 4.616 8.357 1.00 96.19 101 TRP A CA 1
ATOM 782 C C . TRP A 1 101 ? -10.639 4.986 9.755 1.00 96.19 101 TRP A C 1
ATOM 784 O O . TRP A 1 101 ? -10.560 4.165 10.669 1.00 96.19 101 TRP A O 1
ATOM 794 N N . GLU A 1 102 ? -11.197 6.190 9.913 1.00 96.75 102 GLU A N 1
ATOM 795 C CA . GLU A 1 102 ? -11.734 6.666 11.195 1.00 96.75 102 GLU A CA 1
ATOM 796 C C . GLU A 1 102 ? -12.797 5.712 11.751 1.00 96.75 102 GLU A C 1
ATOM 798 O O . GLU A 1 102 ? -12.744 5.337 12.922 1.00 96.75 102 GLU A O 1
ATOM 803 N N . ALA A 1 103 ? -13.724 5.251 10.905 1.00 96.12 103 ALA A N 1
ATOM 804 C CA . ALA A 1 103 ? -14.768 4.312 11.301 1.00 96.12 103 ALA A CA 1
ATOM 805 C C . ALA A 1 103 ? -14.200 2.953 11.746 1.00 96.12 103 ALA A C 1
ATOM 807 O O . ALA A 1 103 ? -14.655 2.394 12.746 1.00 96.12 103 ALA A O 1
ATOM 808 N N . ALA A 1 104 ? -13.202 2.421 11.031 1.00 96.44 104 ALA A N 1
ATOM 809 C CA . ALA A 1 104 ? -12.544 1.169 11.401 1.00 96.44 104 ALA A CA 1
ATOM 810 C C . ALA A 1 104 ? -11.809 1.296 12.743 1.00 96.44 104 ALA A C 1
ATOM 812 O O . ALA A 1 104 ? -11.989 0.451 13.625 1.00 96.44 104 ALA A O 1
ATOM 813 N N . LYS A 1 105 ? -11.056 2.388 12.923 1.00 97.44 105 LYS A N 1
ATOM 814 C CA . LYS A 1 105 ? -10.333 2.678 14.163 1.00 97.44 105 LYS A CA 1
ATOM 815 C C . LYS A 1 105 ? -11.287 2.867 15.339 1.00 97.44 105 LYS A C 1
ATOM 817 O O . LYS A 1 105 ? -11.091 2.249 16.377 1.00 97.44 105 LYS A O 1
ATOM 822 N N . HIS A 1 106 ? -12.364 3.631 15.167 1.00 97.44 106 HIS A N 1
ATOM 823 C CA . HIS A 1 106 ? -13.379 3.827 16.205 1.00 97.44 106 HIS A CA 1
ATOM 824 C C . HIS A 1 106 ? -14.045 2.506 16.627 1.00 97.44 106 HIS A C 1
ATOM 826 O O . HIS A 1 106 ? -14.314 2.292 17.804 1.00 97.44 106 HIS A O 1
ATOM 832 N N . ALA A 1 107 ? -14.306 1.596 15.683 1.00 96.94 107 ALA A N 1
ATOM 833 C CA . ALA A 1 107 ? -14.978 0.329 15.976 1.00 96.94 107 ALA A CA 1
ATOM 834 C C . ALA A 1 107 ? -14.099 -0.699 16.712 1.00 96.94 107 ALA A C 1
ATOM 836 O O . ALA A 1 107 ? -14.631 -1.564 17.408 1.00 96.94 107 ALA A O 1
ATOM 837 N N . LYS A 1 108 ? -12.776 -0.651 16.525 1.00 97.00 108 LYS A N 1
ATOM 838 C CA . LYS A 1 108 ? -11.848 -1.718 16.943 1.00 97.00 108 LYS A CA 1
ATOM 839 C C . LYS A 1 108 ? -10.751 -1.249 17.904 1.00 97.00 108 LYS A C 1
ATOM 841 O O . LYS A 1 108 ? -10.146 -2.077 18.574 1.00 97.00 108 LYS A O 1
ATOM 846 N N . GLY A 1 109 ? -10.489 0.053 17.958 1.00 97.62 109 GLY A N 1
ATOM 847 C CA . GLY A 1 109 ? -9.373 0.679 18.671 1.00 97.62 109 GLY A CA 1
ATOM 848 C C . GLY A 1 109 ? -8.107 0.849 17.823 1.00 97.62 109 GLY A C 1
ATOM 849 O O . GLY A 1 109 ? -7.321 1.743 18.102 1.00 97.62 109 GLY A O 1
ATOM 850 N N . TYR A 1 110 ? -7.941 0.053 16.763 1.00 97.19 110 TYR A N 1
ATOM 851 C CA . TYR A 1 110 ? -6.756 0.040 15.898 1.00 97.19 110 TYR A CA 1
ATOM 852 C C . TYR A 1 110 ? -7.114 -0.330 14.454 1.00 97.19 110 TYR A C 1
ATOM 854 O O . TYR A 1 110 ? -8.224 -0.800 14.181 1.00 97.19 110 TYR A O 1
ATOM 862 N N . VAL A 1 111 ? -6.169 -0.164 13.525 1.00 97.25 111 VAL A N 1
ATOM 863 C CA . VAL A 1 111 ? -6.318 -0.561 12.115 1.00 97.25 111 VAL A CA 1
ATOM 864 C C . VAL A 1 111 ? -5.172 -1.493 11.741 1.00 97.25 111 VAL A C 1
ATOM 866 O O . VAL A 1 111 ? -4.011 -1.130 11.877 1.00 97.25 111 VAL A O 1
ATOM 869 N N . ASN A 1 112 ? -5.490 -2.690 11.243 1.00 96.81 112 ASN A N 1
ATOM 870 C CA . ASN A 1 112 ? -4.474 -3.650 10.800 1.00 96.81 112 ASN A CA 1
ATOM 871 C C . ASN A 1 112 ? -4.448 -3.822 9.275 1.00 96.81 112 ASN A C 1
ATOM 873 O O . ASN A 1 112 ? -5.249 -3.235 8.541 1.00 96.81 112 ASN A O 1
ATOM 877 N N . LEU A 1 113 ? -3.535 -4.653 8.769 1.00 96.19 113 LEU A N 1
ATOM 878 C CA . LEU A 1 113 ? -3.360 -4.828 7.325 1.00 96.19 113 LEU A CA 1
ATOM 879 C C . LEU A 1 113 ? -4.544 -5.535 6.650 1.00 96.19 113 LEU A C 1
ATOM 881 O O . LEU A 1 113 ? -4.781 -5.312 5.459 1.00 96.19 113 LEU A O 1
ATOM 885 N N . TYR A 1 114 ? -5.337 -6.329 7.380 1.00 96.38 114 TYR A N 1
ATOM 886 C CA . TYR A 1 114 ? -6.606 -6.846 6.850 1.00 96.38 114 TYR A CA 1
ATOM 887 C C . TYR A 1 114 ? -7.604 -5.719 6.580 1.00 96.38 114 TYR A C 1
ATOM 889 O O . TYR A 1 114 ? -8.238 -5.701 5.519 1.00 96.38 114 TYR A O 1
ATOM 897 N N . ASP A 1 115 ? -7.719 -4.769 7.510 1.00 97.06 115 ASP A N 1
ATOM 898 C CA . ASP A 1 115 ? -8.570 -3.594 7.348 1.00 97.06 115 ASP A CA 1
ATOM 899 C C . ASP A 1 115 ? -8.085 -2.749 6.164 1.00 97.06 115 ASP A C 1
ATOM 901 O O . ASP A 1 115 ? -8.873 -2.468 5.259 1.00 97.06 115 ASP A O 1
ATOM 905 N N . VAL A 1 116 ? -6.781 -2.467 6.078 1.00 96.50 116 VAL A N 1
ATOM 906 C CA . VAL A 1 116 ? -6.203 -1.712 4.952 1.00 96.50 116 VAL A CA 1
ATOM 907 C C . VAL A 1 116 ? -6.412 -2.410 3.611 1.00 96.50 116 VAL A C 1
ATOM 909 O O . VAL A 1 116 ? -6.771 -1.778 2.613 1.00 96.50 116 VAL A O 1
ATOM 912 N N . THR A 1 117 ? -6.251 -3.732 3.574 1.00 96.12 117 THR A N 1
ATOM 913 C CA . THR A 1 117 ? -6.450 -4.511 2.350 1.00 96.12 117 THR A CA 1
ATOM 914 C C . THR A 1 117 ? -7.894 -4.433 1.871 1.00 96.12 117 THR A C 1
ATOM 916 O O . THR A 1 117 ? -8.151 -4.188 0.688 1.00 96.12 117 THR A O 1
ATOM 919 N N . ARG A 1 118 ? -8.846 -4.632 2.787 1.00 95.62 118 ARG A N 1
ATOM 920 C CA . ARG A 1 118 ? -10.279 -4.654 2.482 1.00 95.62 118 ARG A CA 1
ATOM 921 C C . ARG A 1 118 ? -10.817 -3.271 2.123 1.00 95.62 118 ARG A C 1
ATOM 923 O O . ARG A 1 118 ? -11.616 -3.176 1.193 1.00 95.62 118 ARG A O 1
ATOM 930 N N . LEU A 1 119 ? -10.418 -2.245 2.870 1.00 95.44 119 LEU A N 1
ATOM 931 C CA . LEU A 1 119 ? -10.958 -0.890 2.753 1.00 95.44 119 LEU A CA 1
ATOM 932 C C . LEU A 1 119 ? -10.287 -0.086 1.636 1.00 95.44 119 LEU A C 1
ATOM 934 O O . LEU A 1 119 ? -10.967 0.697 0.984 1.00 95.44 119 LEU A O 1
ATOM 938 N N . PHE A 1 120 ? -8.998 -0.315 1.360 1.00 95.88 120 PHE A N 1
ATOM 939 C CA . PHE A 1 120 ? -8.223 0.557 0.467 1.00 95.88 120 PHE A CA 1
ATOM 940 C C . PHE A 1 120 ? -7.563 -0.198 -0.684 1.00 95.88 120 PHE A C 1
ATOM 942 O O . PHE A 1 120 ? -7.863 0.073 -1.848 1.00 95.88 120 PHE A O 1
ATOM 949 N N . ILE A 1 121 ? -6.722 -1.201 -0.400 1.00 96.06 121 ILE A N 1
ATOM 950 C CA . ILE A 1 121 ? -5.936 -1.879 -1.450 1.00 96.06 121 ILE A CA 1
ATOM 951 C C . ILE A 1 121 ? -6.861 -2.513 -2.488 1.00 96.06 121 ILE A C 1
ATOM 953 O O . ILE A 1 121 ? -6.730 -2.226 -3.679 1.00 96.06 121 ILE A O 1
ATOM 957 N N . VAL A 1 122 ? -7.813 -3.351 -2.067 1.00 94.81 122 VAL A N 1
ATOM 958 C CA . VAL A 1 122 ? -8.726 -4.029 -2.996 1.00 94.81 122 VAL A CA 1
ATOM 959 C C . VAL A 1 122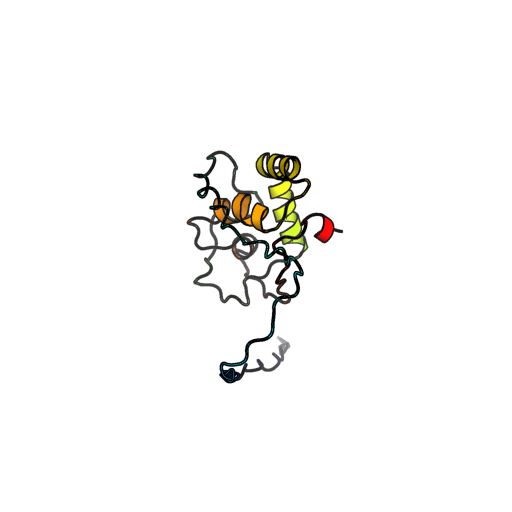 ? -9.603 -3.019 -3.746 1.00 94.81 122 VAL A C 1
ATOM 961 O O . VAL A 1 122 ? -9.640 -3.099 -4.974 1.00 94.81 122 VAL A O 1
ATOM 964 N N . PRO A 1 123 ? -10.288 -2.054 -3.100 1.00 94.44 123 PRO A N 1
ATOM 965 C CA . PRO A 1 123 ? -11.108 -1.079 -3.822 1.00 94.44 123 PRO A CA 1
ATOM 966 C C . PRO A 1 123 ? -10.336 -0.196 -4.807 1.00 94.44 123 PRO A C 1
ATOM 968 O O . PRO A 1 123 ? -10.877 0.126 -5.874 1.00 94.44 123 PRO A O 1
ATOM 971 N N . TRP A 1 124 ? -9.091 0.170 -4.498 1.00 94.50 124 TRP A N 1
ATOM 972 C CA . TRP A 1 124 ? -8.279 1.025 -5.365 1.00 94.50 124 TRP A CA 1
ATOM 973 C C . TRP A 1 124 ? -7.579 0.265 -6.489 1.00 94.50 124 TRP A C 1
ATOM 975 O O . TRP A 1 124 ? -7.372 0.843 -7.552 1.00 94.50 124 TRP A O 1
ATOM 985 N N . THR A 1 125 ? -7.259 -1.019 -6.311 1.00 95.00 125 THR A N 1
ATOM 986 C CA . THR A 1 125 ? -6.568 -1.842 -7.330 1.00 95.00 125 THR A CA 1
ATOM 987 C C . THR A 1 125 ? -7.493 -2.774 -8.119 1.00 95.00 125 THR A C 1
ATOM 989 O O . THR A 1 125 ? -7.079 -3.388 -9.103 1.00 95.00 125 THR A O 1
ATOM 992 N N . ARG A 1 126 ? -8.772 -2.891 -7.740 1.00 93.56 126 ARG A N 1
ATOM 993 C CA . ARG A 1 126 ? -9.732 -3.741 -8.458 1.00 93.56 126 ARG A CA 1
ATOM 994 C C . ARG A 1 126 ? -9.835 -3.329 -9.928 1.00 93.56 126 ARG A C 1
ATOM 996 O O . ARG A 1 126 ? -10.093 -2.173 -10.239 1.00 93.56 126 ARG A O 1
ATOM 1003 N N . GLY A 1 127 ? -9.691 -4.309 -10.819 1.00 93.31 127 GLY A N 1
ATOM 1004 C CA . GLY A 1 127 ? -9.833 -4.122 -12.266 1.00 93.31 127 GLY A CA 1
ATOM 1005 C C . GLY A 1 127 ? -8.617 -3.505 -12.961 1.00 93.31 127 GLY A C 1
ATOM 1006 O O . GLY A 1 127 ? -8.586 -3.496 -14.184 1.00 93.31 127 GLY A O 1
ATOM 1007 N N . THR A 1 128 ? -7.597 -3.052 -12.224 1.00 93.81 128 THR A N 1
ATOM 1008 C CA . THR A 1 128 ? -6.382 -2.477 -12.828 1.00 93.81 128 THR A CA 1
ATOM 1009 C C . THR A 1 128 ? -5.371 -3.549 -13.230 1.00 93.81 128 THR A C 1
ATOM 1011 O O . THR A 1 128 ? -4.495 -3.307 -14.052 1.00 93.81 128 THR A O 1
ATOM 1014 N N . GLY A 1 129 ? -5.445 -4.731 -12.607 1.00 95.75 129 GLY A N 1
ATOM 1015 C CA . GLY A 1 129 ? -4.422 -5.767 -12.742 1.00 95.75 129 GLY A CA 1
ATOM 1016 C C . GLY A 1 129 ? -3.063 -5.374 -12.149 1.00 95.75 129 GLY A C 1
ATOM 1017 O O . GLY A 1 129 ? -2.090 -6.078 -12.403 1.00 95.75 129 GLY A O 1
ATOM 1018 N N . SER A 1 130 ? -2.988 -4.281 -11.377 1.00 96.62 130 SER A N 1
ATOM 1019 C CA . SER A 1 130 ? -1.753 -3.695 -10.849 1.00 96.62 130 SER A CA 1
ATOM 1020 C C . SER A 1 130 ? -1.851 -3.428 -9.345 1.00 96.62 130 SER A C 1
ATOM 1022 O O . SER A 1 130 ? -2.808 -2.805 -8.881 1.00 96.62 130 SER A O 1
ATOM 1024 N N . SER A 1 131 ? -0.838 -3.855 -8.589 1.00 96.56 131 SER A N 1
ATOM 1025 C CA . SER A 1 131 ? -0.709 -3.601 -7.151 1.00 96.56 131 SER A CA 1
ATOM 1026 C C . SER A 1 131 ? -0.432 -2.126 -6.847 1.00 96.56 131 SER A C 1
ATOM 1028 O O . SER A 1 131 ? -0.067 -1.349 -7.730 1.00 96.56 131 SER A O 1
ATOM 1030 N N . VAL A 1 132 ? -0.566 -1.752 -5.571 1.00 97.44 132 VAL A N 1
ATOM 1031 C CA . VAL A 1 132 ? -0.182 -0.424 -5.058 1.00 97.44 132 VAL A CA 1
ATOM 1032 C C . VAL A 1 132 ? 1.281 -0.117 -5.389 1.00 97.44 132 VAL A C 1
ATOM 1034 O O . VAL A 1 132 ? 1.554 0.914 -5.993 1.00 97.44 132 VAL A O 1
ATOM 1037 N N . ALA A 1 133 ? 2.201 -1.049 -5.110 1.00 97.44 133 ALA A N 1
ATOM 1038 C CA . ALA A 1 133 ? 3.631 -0.881 -5.380 1.00 97.44 133 ALA A CA 1
ATOM 1039 C C . ALA A 1 133 ? 3.925 -0.528 -6.843 1.00 97.44 133 ALA A C 1
ATOM 1041 O O . ALA A 1 133 ? 4.642 0.431 -7.117 1.00 97.44 133 ALA A O 1
ATOM 1042 N N . LEU A 1 134 ? 3.322 -1.256 -7.790 1.00 97.31 134 LEU A N 1
ATOM 1043 C CA . LEU A 1 134 ? 3.528 -1.003 -9.217 1.00 97.31 134 LEU A CA 1
ATOM 1044 C C . LEU A 1 134 ? 2.888 0.302 -9.693 1.00 97.31 134 LEU A C 1
ATOM 1046 O O . LEU A 1 134 ? 3.352 0.875 -10.669 1.00 97.31 134 LEU A O 1
ATOM 1050 N N . ARG A 1 135 ? 1.846 0.797 -9.021 1.00 97.38 135 ARG A N 1
ATOM 1051 C CA . ARG A 1 135 ? 1.203 2.074 -9.376 1.00 97.38 135 ARG A CA 1
ATOM 1052 C C . ARG A 1 135 ? 1.915 3.284 -8.788 1.00 97.38 135 ARG A C 1
ATOM 1054 O O . ARG A 1 135 ? 1.886 4.343 -9.401 1.00 97.38 135 ARG A O 1
ATOM 1061 N N . MET A 1 136 ? 2.576 3.123 -7.644 1.00 97.44 136 MET A N 1
ATOM 1062 C CA . MET A 1 136 ? 3.485 4.136 -7.095 1.00 97.44 136 MET A CA 1
ATOM 1063 C C . MET A 1 136 ? 4.819 4.180 -7.854 1.00 97.44 136 MET A C 1
ATOM 1065 O O . MET A 1 136 ? 5.475 5.215 -7.899 1.00 97.44 136 MET A O 1
ATOM 1069 N N . ASN A 1 137 ? 5.212 3.061 -8.470 1.00 97.00 137 ASN A N 1
ATOM 1070 C CA . ASN A 1 137 ? 6.455 2.901 -9.227 1.00 97.00 137 ASN A CA 1
ATOM 1071 C C . ASN A 1 137 ? 6.202 2.649 -10.725 1.00 97.00 137 ASN A C 1
ATOM 1073 O O . ASN A 1 137 ? 6.943 1.901 -11.358 1.00 97.00 137 ASN A O 1
ATOM 1077 N N . ALA A 1 138 ? 5.159 3.267 -11.294 1.00 94.38 138 ALA A N 1
ATOM 1078 C CA . ALA A 1 138 ? 4.670 2.951 -12.642 1.00 94.38 138 ALA A CA 1
ATOM 1079 C C . ALA A 1 138 ? 5.731 3.104 -13.744 1.00 94.38 138 ALA A C 1
ATOM 1081 O O . ALA A 1 138 ? 5.747 2.317 -14.683 1.00 94.38 138 ALA A O 1
ATOM 1082 N N . ALA A 1 139 ? 6.629 4.085 -13.618 1.00 93.75 139 ALA A N 1
ATOM 1083 C CA . ALA A 1 139 ? 7.702 4.311 -14.587 1.00 93.75 139 ALA A CA 1
ATOM 1084 C C . ALA A 1 139 ? 8.924 3.397 -14.381 1.00 93.75 139 ALA A C 1
ATOM 1086 O O . ALA A 1 139 ? 9.688 3.172 -15.315 1.00 93.75 139 ALA A O 1
ATOM 1087 N N . ALA A 1 140 ? 9.145 2.909 -13.156 1.00 96.50 140 ALA A N 1
ATOM 1088 C CA . ALA A 1 140 ? 10.348 2.169 -12.788 1.00 96.50 140 ALA A CA 1
ATOM 1089 C C . ALA A 1 140 ? 10.069 1.209 -11.615 1.00 96.50 140 ALA A C 1
ATOM 1091 O O . ALA A 1 140 ? 10.303 1.572 -10.457 1.00 96.50 140 ALA A O 1
ATOM 1092 N N . PRO A 1 141 ? 9.578 -0.019 -11.887 1.00 97.19 141 PRO A N 1
ATOM 1093 C CA . PRO A 1 141 ? 9.346 -1.026 -10.856 1.00 97.19 141 PRO A CA 1
ATOM 1094 C C . PRO A 1 141 ? 10.598 -1.299 -10.011 1.00 97.19 141 PRO A C 1
ATOM 1096 O O . PRO A 1 141 ? 11.694 -1.484 -10.547 1.00 97.19 141 PRO A O 1
ATOM 1099 N N . ARG A 1 142 ? 10.435 -1.337 -8.684 1.00 97.75 142 ARG A N 1
ATOM 1100 C CA . ARG A 1 142 ? 11.543 -1.417 -7.720 1.00 97.75 142 ARG A CA 1
ATOM 1101 C C . ARG A 1 142 ? 11.777 -2.834 -7.230 1.00 97.75 142 ARG A C 1
ATOM 1103 O O . ARG A 1 142 ? 10.819 -3.559 -6.971 1.00 97.75 142 ARG A O 1
ATOM 1110 N N . ALA A 1 143 ? 13.046 -3.200 -7.053 1.00 98.00 143 ALA A N 1
ATOM 1111 C CA . ALA A 1 143 ? 13.413 -4.455 -6.411 1.00 98.00 143 ALA A CA 1
ATOM 1112 C C . ALA A 1 143 ? 12.870 -4.513 -4.970 1.00 98.00 143 ALA A C 1
ATOM 1114 O O . ALA A 1 143 ? 12.823 -3.494 -4.282 1.00 98.00 143 ALA A O 1
ATOM 1115 N N . ALA A 1 144 ? 12.418 -5.688 -4.539 1.00 96.69 144 ALA A N 1
ATOM 1116 C CA . ALA A 1 144 ? 12.011 -5.940 -3.164 1.00 96.69 144 ALA A CA 1
ATOM 1117 C C . ALA A 1 144 ? 13.173 -6.576 -2.390 1.00 96.69 144 ALA A C 1
ATOM 1119 O O . ALA A 1 144 ? 13.570 -7.698 -2.702 1.00 96.69 144 ALA A O 1
ATOM 1120 N N . ASP A 1 145 ? 13.673 -5.873 -1.374 1.00 95.44 145 ASP A N 1
ATOM 1121 C CA . ASP A 1 145 ? 14.770 -6.355 -0.520 1.00 95.44 145 ASP A CA 1
ATOM 1122 C C . ASP A 1 145 ? 14.267 -7.090 0.731 1.00 95.44 145 ASP A C 1
ATOM 1124 O O . ASP A 1 145 ? 14.909 -8.015 1.225 1.00 95.44 145 ASP A O 1
ATOM 1128 N N . VAL A 1 146 ? 13.095 -6.697 1.240 1.00 93.81 146 VAL A N 1
ATOM 1129 C CA . VAL A 1 146 ? 12.489 -7.244 2.460 1.00 93.81 146 VAL A CA 1
ATOM 1130 C C . VAL A 1 146 ? 11.042 -7.636 2.184 1.00 93.81 146 VAL A C 1
ATOM 1132 O O . VAL A 1 146 ? 10.291 -6.901 1.543 1.00 93.81 146 VAL A O 1
ATOM 1135 N N . MET A 1 147 ? 10.638 -8.795 2.705 1.00 93.12 147 MET A N 1
ATOM 1136 C CA . MET A 1 147 ? 9.249 -9.241 2.724 1.00 93.12 147 MET A CA 1
ATOM 1137 C C . MET A 1 147 ? 8.808 -9.428 4.172 1.00 93.12 147 MET A C 1
ATOM 1139 O O . MET A 1 147 ? 9.332 -10.284 4.883 1.00 93.12 147 MET A O 1
ATOM 1143 N N . VAL A 1 148 ? 7.811 -8.655 4.593 1.00 89.38 148 VAL A N 1
ATOM 1144 C CA . VAL A 1 148 ? 7.187 -8.823 5.905 1.00 89.38 148 VAL A CA 1
ATOM 1145 C C . VAL A 1 148 ? 6.115 -9.903 5.798 1.00 89.38 148 VAL A C 1
ATOM 1147 O O . VAL A 1 148 ? 5.224 -9.839 4.949 1.00 89.38 148 VAL A O 1
ATOM 1150 N N . SER A 1 149 ? 6.210 -10.918 6.651 1.00 88.88 149 SER A N 1
ATOM 1151 C CA . SER A 1 149 ? 5.214 -11.984 6.766 1.00 88.88 149 SER A CA 1
ATOM 1152 C C . SER A 1 149 ? 4.682 -12.033 8.196 1.00 88.88 149 SER A C 1
ATOM 1154 O O . SER A 1 149 ? 5.358 -11.588 9.113 1.00 88.88 149 SER A O 1
ATOM 1156 N N . HIS A 1 150 ? 3.477 -12.575 8.386 1.00 90.38 150 HIS A N 1
ATOM 1157 C CA . HIS A 1 150 ? 2.849 -12.772 9.703 1.00 90.38 150 HIS A CA 1
ATOM 1158 C C . HIS A 1 150 ? 2.464 -11.505 10.495 1.00 90.38 150 HIS A C 1
ATOM 1160 O O . HIS A 1 150 ? 1.968 -11.639 11.602 1.00 90.38 150 HIS A O 1
ATOM 1166 N N . SER A 1 151 ? 2.541 -10.306 9.908 1.00 90.75 151 SER A N 1
ATOM 1167 C CA . SER A 1 151 ? 2.127 -9.044 10.563 1.00 90.75 151 SER A CA 1
ATOM 1168 C C . SER A 1 151 ? 0.744 -8.535 10.127 1.00 90.75 151 SER A C 1
ATOM 1170 O O . SER A 1 151 ? 0.446 -7.350 10.211 1.00 90.75 151 SER A O 1
ATOM 1172 N N . TRP A 1 152 ? -0.119 -9.407 9.594 1.00 93.50 152 TRP A N 1
ATOM 1173 C CA . TRP A 1 152 ? -1.392 -8.971 9.000 1.00 93.50 152 TRP A CA 1
ATOM 1174 C C . TRP A 1 152 ? -2.413 -8.468 10.029 1.00 93.50 152 TRP A C 1
ATOM 1176 O O . TRP A 1 152 ? -3.267 -7.640 9.703 1.00 93.50 152 TRP A O 1
ATOM 1186 N N . ALA A 1 153 ? -2.361 -9.016 11.246 1.00 95.69 153 ALA A N 1
ATOM 1187 C CA . ALA A 1 153 ? -3.319 -8.726 12.306 1.00 95.69 153 ALA A CA 1
ATOM 1188 C C . ALA A 1 153 ? -2.888 -7.583 13.238 1.00 95.69 153 ALA A C 1
ATOM 1190 O O . ALA A 1 153 ? -3.761 -7.074 13.943 1.00 95.69 153 ALA A O 1
ATOM 1191 N N . GLU A 1 154 ? -1.612 -7.193 13.193 1.00 94.56 154 GLU A N 1
ATOM 1192 C CA . GLU A 1 154 ? -0.981 -6.201 14.074 1.00 94.56 154 GLU A CA 1
ATOM 1193 C C . GLU A 1 154 ? -1.440 -4.770 13.768 1.00 94.56 154 GLU A C 1
ATOM 1195 O O . GLU A 1 154 ? -1.912 -4.486 12.660 1.00 94.56 154 GLU A O 1
ATOM 1200 N N . ASP A 1 155 ? -1.308 -3.867 14.741 1.00 96.00 155 ASP A N 1
ATOM 1201 C CA . ASP A 1 155 ? -1.602 -2.449 14.535 1.00 96.00 155 ASP A CA 1
ATOM 1202 C C . ASP A 1 155 ? -0.576 -1.814 13.584 1.00 96.00 155 ASP A C 1
ATOM 1204 O O . ASP A 1 155 ? 0.638 -1.876 13.785 1.00 96.00 155 ASP A O 1
ATOM 1208 N N . ILE A 1 156 ? -1.075 -1.192 12.517 1.00 94.44 156 ILE A N 1
ATOM 1209 C CA . ILE A 1 156 ? -0.236 -0.490 11.545 1.00 94.44 156 ILE A CA 1
ATOM 1210 C C . ILE A 1 156 ? 0.377 0.777 12.138 1.00 94.44 156 ILE A C 1
ATOM 1212 O O . ILE A 1 156 ? 1.426 1.212 11.662 1.00 94.44 156 ILE A O 1
ATOM 1216 N N . GLU A 1 157 ? -0.266 1.401 13.123 1.00 92.81 157 GLU A N 1
ATOM 1217 C CA . GLU A 1 157 ? 0.267 2.621 13.727 1.00 92.81 157 GLU A CA 1
ATOM 1218 C C . GLU A 1 157 ? 1.476 2.346 14.624 1.00 92.81 157 GLU A C 1
ATOM 1220 O O . GLU A 1 157 ? 2.431 3.109 14.544 1.00 92.81 157 GLU A O 1
ATOM 1225 N N . GLU A 1 158 ? 1.510 1.223 15.349 1.00 90.25 158 GLU A N 1
ATOM 1226 C CA . GLU A 1 158 ? 2.695 0.796 16.118 1.00 90.25 158 GLU A CA 1
ATOM 1227 C C . GLU A 1 158 ? 3.904 0.504 15.212 1.00 90.25 158 GLU A C 1
ATOM 1229 O O . GLU A 1 158 ? 5.049 0.687 15.605 1.00 90.25 158 GLU A O 1
ATOM 1234 N N . CYS A 1 159 ? 3.663 0.090 13.963 1.00 79.69 159 CYS A N 1
ATOM 1235 C CA . CYS A 1 159 ? 4.724 -0.144 12.977 1.00 79.69 159 CYS A CA 1
ATOM 1236 C C . CYS A 1 159 ? 5.278 1.151 12.352 1.00 79.69 159 CYS A C 1
ATOM 1238 O O . CYS A 1 159 ? 6.167 1.079 11.501 1.00 79.69 159 CYS A O 1
ATOM 1240 N N . ALA A 1 160 ? 4.686 2.308 12.668 1.00 75.75 160 ALA A N 1
ATOM 1241 C CA . ALA A 1 160 ? 5.046 3.600 12.088 1.00 75.75 160 ALA A CA 1
ATOM 1242 C C . ALA A 1 160 ? 6.001 4.430 12.960 1.00 75.75 160 ALA A C 1
ATOM 1244 O O . ALA A 1 160 ? 6.421 5.501 12.514 1.00 75.75 160 ALA A O 1
ATOM 1245 N N . GLU A 1 161 ? 6.296 3.956 14.171 1.00 61.41 161 GLU A N 1
ATOM 1246 C CA . GLU A 1 161 ? 7.227 4.551 15.139 1.00 61.41 161 GLU A CA 1
ATOM 1247 C C . GLU A 1 161 ? 8.667 4.065 14.915 1.00 61.41 161 GLU A C 1
ATOM 1249 O O . GLU A 1 161 ? 9.586 4.906 15.058 1.00 61.41 161 GLU A O 1
#

Secondary structure (DSSP, 8-state):
---------PPP-------------------------------------PPP-----TT-PPPTTS-S----TTTS-GGG-B--HHHHHHHHHHHHTSHHHHHHHHHHSS-BHHHHIIIIIHHHHTTT---HHHHHTTTSPBPP-----S-SSSBTTGGG-

Organism: NCBI:txid1333877

Sequence (161 aa):
EARARCGHDDPPVRSWSKSRHVRMPSEELASAGPAVGGGLLTRRWTSRTLPAPQKRAASEALPACLAEVGEGNRRVPPQKWGMTIEQWFQFLGECRRTKSWEAAKHAKGYVNLYDVTRLFIVPWTRGTGSSVALRMNAAAPRAADVMVSHSWAEDIEECAE

Radius of gyration: 23.45 Å; chains: 1; bounding box: 58×58×61 Å

pLDDT: mean 77.56, std 22.8, range [35.81, 98.0]